Protein AF-A0A9P7E7P2-F1 (afdb_monomer_lite)

Organism: NCBI:txid48587

pLDDT: mean 91.82, std 10.0, range [49.81, 98.38]

Structure (mmCIF, N/CA/C/O backbone):
data_AF-A0A9P7E7P2-F1
#
_entry.id   AF-A0A9P7E7P2-F1
#
loop_
_atom_site.group_PDB
_atom_site.id
_atom_site.type_symbol
_atom_site.label_atom_id
_atom_site.label_alt_id
_atom_site.label_comp_id
_atom_site.label_asym_id
_atom_site.label_entity_id
_atom_site.label_seq_id
_atom_site.pdbx_PDB_ins_code
_atom_site.Cartn_x
_atom_site.Cartn_y
_atom_site.Cartn_z
_atom_site.occupancy
_atom_site.B_iso_or_equiv
_atom_site.auth_seq_id
_atom_site.auth_comp_id
_atom_site.auth_asym_id
_atom_site.auth_atom_id
_atom_site.pdbx_PDB_model_num
ATOM 1 N N . MET A 1 1 ? 11.005 15.508 -30.160 1.00 61.25 1 MET A N 1
ATOM 2 C CA . MET A 1 1 ? 10.131 14.459 -29.591 1.00 61.25 1 MET A CA 1
ATOM 3 C C . MET A 1 1 ? 10.970 13.697 -28.582 1.00 61.25 1 MET A C 1
ATOM 5 O O . MET A 1 1 ? 12.118 13.430 -28.908 1.00 61.25 1 MET A O 1
ATOM 9 N N . ALA A 1 2 ? 10.469 13.443 -27.371 1.00 74.00 2 ALA A N 1
ATOM 10 C CA . ALA A 1 2 ? 11.220 12.663 -26.382 1.00 74.00 2 ALA A CA 1
ATOM 11 C C . ALA A 1 2 ? 11.431 11.236 -26.907 1.00 74.00 2 ALA A C 1
ATOM 13 O O . ALA A 1 2 ? 10.501 10.664 -27.483 1.00 74.00 2 ALA A O 1
ATOM 14 N N . SER A 1 3 ? 12.636 10.694 -26.743 1.00 91.69 3 SER A N 1
ATOM 15 C CA . SER A 1 3 ? 12.930 9.315 -27.131 1.00 91.69 3 SER A CA 1
ATOM 16 C C . SER A 1 3 ? 12.207 8.333 -26.201 1.00 91.69 3 SER A C 1
ATOM 18 O O . SER A 1 3 ? 11.804 8.683 -25.087 1.00 91.69 3 SER A O 1
ATOM 20 N N . ASP A 1 4 ? 12.033 7.083 -26.632 1.00 92.75 4 ASP A N 1
ATOM 21 C CA . ASP A 1 4 ? 11.454 6.049 -25.765 1.00 92.75 4 ASP A CA 1
ATOM 22 C C . ASP A 1 4 ? 12.309 5.798 -24.512 1.00 92.75 4 ASP A C 1
ATOM 24 O O . ASP A 1 4 ? 11.772 5.492 -23.445 1.00 92.75 4 ASP A O 1
ATOM 28 N N . GLU A 1 5 ? 13.623 6.013 -2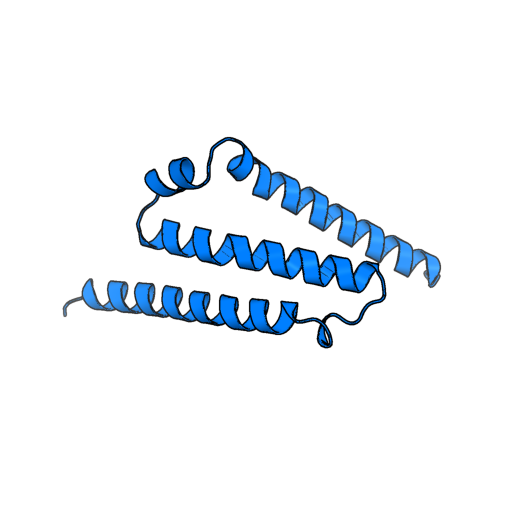4.613 1.00 94.75 5 GLU A N 1
ATOM 29 C CA . GLU A 1 5 ? 14.544 5.971 -23.481 1.00 94.75 5 GLU A CA 1
ATOM 30 C C . GLU A 1 5 ? 14.211 7.053 -22.442 1.00 94.75 5 GLU A C 1
ATOM 32 O O . GLU A 1 5 ? 14.090 6.745 -21.254 1.00 94.75 5 GLU A O 1
ATOM 37 N N . ASP A 1 6 ? 13.974 8.294 -22.879 1.00 96.25 6 ASP A N 1
ATOM 38 C CA . ASP A 1 6 ? 13.611 9.402 -21.984 1.00 96.25 6 ASP A CA 1
ATOM 39 C C . ASP A 1 6 ? 12.303 9.110 -21.241 1.00 96.25 6 ASP A C 1
ATOM 41 O O . ASP A 1 6 ? 12.176 9.350 -20.038 1.00 96.25 6 ASP A O 1
ATOM 45 N N . ARG A 1 7 ? 11.324 8.527 -21.946 1.00 95.75 7 ARG A N 1
ATOM 46 C CA . ARG A 1 7 ? 10.031 8.145 -21.359 1.00 95.75 7 ARG A CA 1
ATOM 47 C C . ARG A 1 7 ? 10.187 7.034 -20.325 1.00 95.75 7 ARG A C 1
ATOM 49 O O . ARG A 1 7 ? 9.500 7.060 -19.304 1.00 95.75 7 ARG A O 1
ATOM 56 N N . LEU A 1 8 ? 11.061 6.059 -20.574 1.00 94.56 8 LEU A N 1
ATOM 57 C CA . LEU A 1 8 ? 11.330 4.981 -19.625 1.00 94.56 8 LEU A CA 1
ATOM 58 C C . LEU A 1 8 ? 12.041 5.509 -18.374 1.00 94.56 8 LEU A C 1
ATOM 60 O O . LEU A 1 8 ? 11.618 5.197 -17.261 1.00 94.56 8 LEU A O 1
ATOM 64 N N . ARG A 1 9 ? 13.057 6.362 -18.548 1.00 96.12 9 ARG A N 1
ATOM 65 C CA . ARG A 1 9 ? 13.770 7.014 -17.439 1.00 96.12 9 ARG A CA 1
ATOM 66 C C . ARG A 1 9 ? 12.820 7.830 -16.565 1.00 96.12 9 ARG A C 1
ATOM 68 O O . ARG A 1 9 ? 12.866 7.696 -15.346 1.00 96.12 9 ARG A O 1
ATOM 75 N N . ALA A 1 10 ? 11.908 8.590 -17.173 1.00 97.12 10 ALA A N 1
ATOM 76 C CA . ALA A 1 10 ? 10.901 9.354 -16.440 1.00 97.12 10 ALA A CA 1
ATOM 77 C C . ALA A 1 10 ? 9.973 8.458 -15.599 1.00 97.12 10 ALA A C 1
ATOM 79 O O . ALA A 1 10 ? 9.683 8.779 -14.451 1.00 97.12 10 ALA A O 1
ATOM 80 N N . LYS A 1 11 ? 9.539 7.302 -16.125 1.00 95.75 11 LYS A N 1
ATOM 81 C CA . LYS A 1 11 ? 8.712 6.353 -15.357 1.00 95.75 11 LYS A CA 1
ATOM 82 C C . LYS A 1 11 ? 9.446 5.780 -14.146 1.00 95.75 11 LYS A C 1
ATOM 84 O O . LYS A 1 11 ? 8.840 5.657 -13.088 1.00 95.75 11 LYS A O 1
ATOM 89 N N . VAL A 1 12 ? 10.725 5.436 -14.300 1.00 95.94 12 VAL A N 1
ATOM 90 C CA . VAL A 1 12 ? 11.553 4.931 -13.192 1.00 95.94 12 VAL A CA 1
ATOM 91 C C . VAL A 1 12 ? 11.775 6.019 -12.143 1.00 95.94 12 VAL A C 1
ATOM 93 O O . VAL A 1 12 ? 11.619 5.751 -10.958 1.00 95.94 12 VAL A O 1
ATOM 96 N N . ALA A 1 13 ? 12.070 7.250 -12.569 1.00 97.88 13 ALA A N 1
ATOM 97 C CA . ALA A 1 13 ? 12.236 8.379 -11.657 1.00 97.88 13 ALA A CA 1
ATOM 98 C C . ALA A 1 13 ? 10.960 8.651 -10.845 1.00 97.88 13 ALA A C 1
ATOM 100 O O . ALA A 1 13 ? 11.034 8.816 -9.632 1.00 97.88 13 ALA A O 1
ATOM 101 N N . ASN A 1 14 ? 9.793 8.618 -11.495 1.00 97.94 14 ASN A N 1
ATOM 102 C CA . ASN A 1 14 ? 8.512 8.783 -10.811 1.00 97.94 14 ASN A CA 1
ATOM 103 C C . ASN A 1 14 ? 8.246 7.654 -9.810 1.00 97.94 14 ASN A C 1
ATOM 105 O O . ASN A 1 14 ? 7.781 7.926 -8.711 1.00 97.94 14 ASN A O 1
ATOM 109 N N . LEU A 1 15 ? 8.553 6.401 -10.172 1.00 96.75 15 LEU A N 1
ATOM 110 C CA . LEU A 1 15 ? 8.400 5.273 -9.254 1.00 96.75 15 LEU A CA 1
ATOM 111 C C . LEU A 1 15 ? 9.290 5.436 -8.016 1.00 96.75 15 LEU A C 1
ATOM 113 O O . LEU A 1 15 ? 8.799 5.252 -6.909 1.00 96.75 15 LEU A O 1
ATOM 117 N N . ASN A 1 16 ? 10.560 5.809 -8.194 1.00 97.62 16 ASN A N 1
ATOM 118 C CA . ASN A 1 16 ? 11.470 6.052 -7.072 1.00 97.62 16 ASN A CA 1
ATOM 119 C C . ASN A 1 16 ? 10.953 7.175 -6.168 1.00 97.62 16 ASN A C 1
ATOM 121 O O . ASN A 1 16 ? 10.854 6.970 -4.969 1.00 97.62 16 ASN A O 1
ATOM 125 N N . ALA A 1 17 ? 10.524 8.304 -6.740 1.00 98.38 17 ALA A N 1
ATOM 126 C CA . ALA A 1 17 ? 9.977 9.410 -5.957 1.00 98.3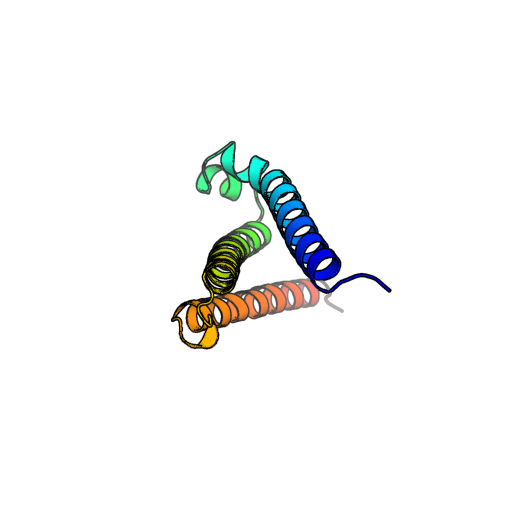8 17 ALA A CA 1
ATOM 127 C C . ALA A 1 17 ? 8.730 9.003 -5.147 1.00 98.38 17 ALA A C 1
ATOM 129 O O . ALA A 1 17 ? 8.581 9.411 -3.999 1.00 98.38 17 ALA A O 1
ATOM 130 N N . SER A 1 18 ? 7.846 8.172 -5.715 1.00 97.75 18 SER A N 1
ATOM 131 C CA . SER A 1 18 ? 6.693 7.634 -4.982 1.00 97.75 18 SER A CA 1
ATOM 132 C C . SER A 1 18 ? 7.091 6.674 -3.857 1.00 97.75 18 SER A C 1
ATOM 134 O O . SER A 1 18 ? 6.402 6.622 -2.841 1.00 97.75 18 SER A O 1
ATOM 136 N N . LEU A 1 19 ? 8.175 5.909 -4.022 1.00 97.38 19 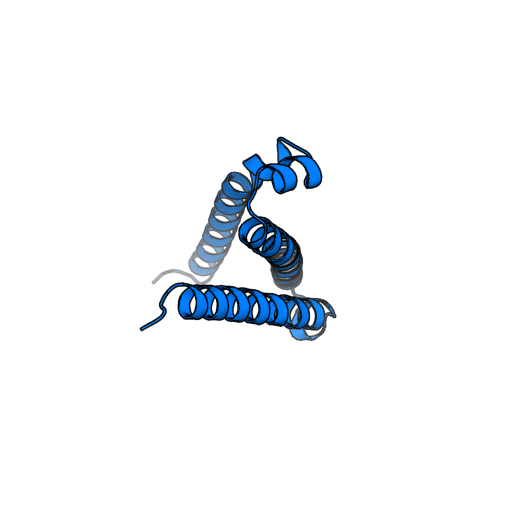LEU A N 1
ATOM 137 C CA . LEU A 1 19 ? 8.701 5.044 -2.963 1.00 97.38 19 LEU A CA 1
ATOM 138 C C . LEU A 1 19 ? 9.366 5.865 -1.850 1.00 97.38 19 LEU A C 1
ATOM 140 O O . LEU A 1 19 ? 9.092 5.594 -0.687 1.00 97.38 19 LEU A O 1
ATOM 144 N N . ASP A 1 20 ? 10.132 6.903 -2.194 1.00 98.19 20 ASP A N 1
ATOM 145 C CA . ASP A 1 20 ? 10.732 7.829 -1.222 1.00 98.19 20 ASP A CA 1
ATOM 146 C C . ASP A 1 20 ? 9.643 8.523 -0.379 1.00 98.19 20 ASP A C 1
ATOM 148 O O . ASP A 1 20 ? 9.740 8.618 0.844 1.00 98.19 20 ASP A O 1
ATOM 152 N N . GLU A 1 21 ? 8.560 8.978 -1.019 1.00 98.00 21 GLU A N 1
ATOM 153 C CA . GLU A 1 21 ? 7.417 9.569 -0.316 1.00 98.00 21 GLU A CA 1
ATOM 154 C C . GLU A 1 21 ? 6.738 8.554 0.612 1.00 98.00 21 GLU A C 1
ATOM 156 O O . GLU A 1 21 ? 6.415 8.882 1.756 1.00 98.00 21 GLU A O 1
ATOM 161 N N . LEU A 1 22 ? 6.554 7.312 0.154 1.00 96.62 22 LEU A N 1
ATOM 162 C CA . LEU A 1 22 ? 5.978 6.247 0.970 1.00 96.62 22 LEU A CA 1
ATOM 163 C C . LEU A 1 22 ? 6.847 5.929 2.194 1.00 96.62 22 LEU A C 1
ATOM 165 O O . LEU A 1 22 ? 6.300 5.754 3.281 1.00 96.62 22 LEU A O 1
ATOM 169 N N . GLU A 1 23 ? 8.171 5.876 2.047 1.00 96.31 23 GLU A N 1
ATOM 170 C CA . GLU A 1 23 ? 9.095 5.658 3.166 1.00 96.31 23 GLU A CA 1
ATOM 171 C C . GLU A 1 23 ? 8.920 6.727 4.250 1.00 96.31 23 GLU A C 1
ATOM 173 O O . GLU A 1 23 ? 8.748 6.381 5.420 1.00 96.31 23 GLU A O 1
ATOM 178 N N . ILE A 1 24 ? 8.829 8.004 3.858 1.00 96.88 24 ILE A N 1
ATOM 179 C CA . ILE A 1 24 ? 8.573 9.120 4.783 1.00 96.88 24 ILE A CA 1
ATOM 180 C C . ILE A 1 24 ? 7.238 8.937 5.522 1.00 96.88 24 ILE A C 1
ATOM 182 O O . ILE A 1 24 ? 7.157 9.171 6.729 1.00 96.88 24 ILE A O 1
ATOM 186 N N . GLN A 1 25 ? 6.177 8.510 4.826 1.00 94.50 25 GLN A N 1
ATOM 187 C CA . GLN A 1 25 ? 4.868 8.283 5.456 1.00 94.50 25 GLN A CA 1
ATOM 188 C C . GLN A 1 25 ? 4.867 7.083 6.414 1.00 94.50 25 GLN A C 1
ATOM 190 O O . GLN A 1 25 ? 4.108 7.070 7.385 1.00 94.50 25 GLN A O 1
ATOM 195 N N . LEU A 1 26 ? 5.689 6.065 6.146 1.00 93.31 26 LEU A N 1
ATOM 196 C CA . LEU A 1 26 ? 5.785 4.863 6.975 1.00 93.31 26 LEU A CA 1
ATOM 197 C C . LEU A 1 26 ? 6.732 5.031 8.165 1.00 93.31 26 LEU A C 1
ATOM 199 O O . LEU A 1 26 ? 6.575 4.322 9.158 1.00 93.31 26 LEU A O 1
ATOM 203 N N . GLU A 1 27 ? 7.670 5.974 8.116 1.00 93.81 27 GLU A N 1
ATOM 204 C CA . GLU A 1 27 ? 8.677 6.177 9.159 1.00 93.81 27 GLU A CA 1
ATOM 205 C C . GLU A 1 27 ? 8.109 6.295 10.588 1.00 93.81 27 GLU A C 1
ATOM 207 O O . GLU A 1 27 ? 8.612 5.604 11.482 1.00 93.81 27 GLU A O 1
ATOM 212 N N . PRO A 1 28 ? 7.004 7.029 10.845 1.00 91.44 28 PRO A N 1
ATOM 213 C CA . PRO A 1 28 ? 6.387 7.074 12.170 1.00 91.44 28 PRO A CA 1
ATOM 214 C C . PRO A 1 28 ? 5.976 5.697 12.708 1.00 91.44 28 PRO A C 1
ATOM 216 O O . PRO A 1 28 ? 6.049 5.465 13.916 1.00 91.44 28 PRO A O 1
ATOM 219 N N . LEU A 1 29 ? 5.580 4.769 11.832 1.00 90.81 29 LEU A N 1
ATOM 220 C CA . LEU A 1 29 ? 5.148 3.420 12.209 1.00 90.81 29 LEU A CA 1
ATOM 221 C C . LEU A 1 29 ? 6.312 2.522 12.636 1.00 90.81 29 LEU A C 1
ATOM 223 O O . LEU A 1 29 ? 6.076 1.519 13.304 1.00 90.81 29 LEU A O 1
ATOM 227 N N . PHE A 1 30 ? 7.550 2.879 12.288 1.00 91.00 30 PHE A N 1
ATOM 228 C CA . PHE A 1 30 ? 8.750 2.150 12.702 1.00 91.00 30 PHE A CA 1
ATOM 229 C C . PHE A 1 30 ? 9.344 2.666 14.018 1.00 91.00 30 PHE A C 1
ATOM 231 O O . PHE A 1 30 ? 10.223 2.024 14.589 1.00 91.00 30 PHE A O 1
ATOM 238 N N . THR A 1 31 ? 8.852 3.797 14.539 1.00 93.44 31 THR A N 1
ATOM 239 C CA . THR A 1 31 ? 9.344 4.383 15.801 1.00 93.44 31 THR A CA 1
ATOM 240 C C . THR A 1 31 ? 8.897 3.622 17.050 1.00 93.44 31 THR A C 1
ATOM 242 O O . THR A 1 31 ? 9.513 3.757 18.108 1.00 93.44 31 THR A O 1
ATOM 245 N N . LYS A 1 32 ? 7.815 2.842 16.946 1.00 92.06 32 LYS A N 1
ATOM 246 C CA . LYS A 1 32 ? 7.193 2.073 18.033 1.00 92.06 32 LYS A CA 1
ATOM 247 C C . LYS A 1 32 ? 6.662 0.754 17.494 1.00 92.06 32 LYS A C 1
ATOM 249 O O . LYS A 1 32 ? 6.459 0.600 16.292 1.00 92.06 32 LYS A O 1
ATOM 254 N N . SER A 1 33 ? 6.388 -0.197 18.378 1.00 93.38 33 SER A N 1
ATOM 255 C CA . SER A 1 33 ? 5.713 -1.426 17.968 1.00 93.38 33 SER A CA 1
ATOM 256 C C . SER A 1 33 ? 4.260 -1.150 17.557 1.00 93.38 33 SER A C 1
ATOM 258 O O . SER A 1 33 ? 3.609 -0.226 18.049 1.00 93.38 33 SER A O 1
ATOM 260 N N . LEU A 1 34 ? 3.712 -1.986 16.669 1.00 91.50 34 LEU A N 1
ATOM 261 C CA . LEU A 1 34 ? 2.320 -1.855 16.233 1.00 91.50 34 LEU A CA 1
ATOM 262 C C . LEU A 1 34 ? 1.315 -1.867 17.408 1.00 91.50 34 LEU A C 1
ATOM 264 O O . LEU A 1 34 ? 0.432 -1.010 17.410 1.00 91.50 34 LEU A O 1
ATOM 268 N N . PRO A 1 35 ? 1.428 -2.748 18.428 1.00 93.62 35 PRO A N 1
ATOM 269 C CA . PRO A 1 35 ? 0.536 -2.704 19.589 1.00 93.62 35 PRO A CA 1
ATOM 270 C C . PRO A 1 35 ? 0.574 -1.371 20.347 1.00 93.62 35 PRO A C 1
ATOM 272 O O . PRO A 1 35 ? -0.478 -0.866 20.732 1.00 93.62 35 PRO A O 1
ATOM 275 N N . GLU A 1 36 ? 1.757 -0.776 20.528 1.00 93.94 36 GLU A N 1
ATOM 276 C CA . GLU A 1 36 ? 1.905 0.528 21.192 1.00 93.94 36 GLU A CA 1
ATOM 277 C C . GLU A 1 36 ? 1.249 1.653 20.388 1.00 93.94 36 GLU A C 1
ATOM 279 O O . GLU A 1 36 ? 0.596 2.521 20.965 1.00 93.94 36 GLU A O 1
ATOM 284 N N . THR A 1 37 ? 1.382 1.626 19.060 1.00 92.94 37 THR A N 1
ATOM 285 C CA . THR A 1 37 ? 0.703 2.579 18.172 1.00 92.94 37 THR A CA 1
ATOM 286 C C . THR A 1 37 ? -0.814 2.416 18.244 1.00 92.94 37 THR A C 1
ATOM 288 O O . THR A 1 37 ? -1.531 3.406 18.347 1.00 92.94 37 THR A O 1
ATOM 291 N N . LEU A 1 38 ? -1.316 1.177 18.237 1.00 94.12 38 LEU A N 1
ATOM 292 C CA . LEU A 1 38 ? -2.752 0.891 18.265 1.00 94.12 38 LEU A CA 1
ATOM 293 C C . LEU A 1 38 ? -3.418 1.324 19.572 1.00 94.12 38 LEU A C 1
ATOM 295 O O . LEU A 1 38 ? -4.538 1.824 19.534 1.00 94.12 38 LEU A O 1
ATOM 299 N N . VAL A 1 39 ? -2.748 1.162 20.717 1.00 94.81 39 VAL A N 1
ATOM 300 C CA . VAL A 1 39 ? -3.346 1.473 22.027 1.00 94.81 39 VAL A CA 1
ATOM 301 C C . VAL A 1 39 ? -3.701 2.957 22.182 1.00 94.81 39 VAL A C 1
ATOM 303 O O . VAL A 1 39 ? -4.580 3.297 22.968 1.00 94.81 39 VAL A O 1
ATOM 306 N N . ALA A 1 40 ? -3.026 3.835 21.435 1.00 91.56 40 ALA A N 1
ATOM 307 C CA . ALA A 1 40 ? -3.254 5.278 21.447 1.00 91.56 40 ALA A CA 1
ATOM 308 C C . ALA A 1 40 ? -4.390 5.734 20.512 1.00 91.56 40 ALA A C 1
ATOM 310 O O . ALA A 1 40 ? -4.720 6.919 20.496 1.00 91.56 40 ALA A O 1
ATOM 311 N N . LEU A 1 41 ? -4.959 4.823 19.718 1.00 94.75 41 LEU A N 1
ATOM 312 C CA . LEU A 1 41 ? -5.967 5.111 18.702 1.00 94.75 41 LEU A CA 1
ATOM 313 C C . LEU A 1 41 ? -7.364 4.685 19.159 1.00 94.75 41 LEU A C 1
ATOM 315 O O . LEU A 1 41 ? -7.529 3.699 19.879 1.00 94.75 41 LEU A O 1
ATOM 319 N N . GLU A 1 42 ? -8.387 5.376 18.663 1.00 95.62 42 GLU A N 1
ATOM 320 C CA . GLU A 1 42 ? -9.775 4.932 18.799 1.00 95.62 42 GLU A CA 1
ATOM 321 C C . GLU A 1 42 ? -10.008 3.619 18.038 1.00 95.62 42 GLU A C 1
ATOM 323 O O . GLU A 1 42 ? -9.316 3.313 17.065 1.00 95.62 42 GLU A O 1
ATOM 328 N N . THR A 1 43 ? -11.019 2.840 18.429 1.00 94.75 43 THR A N 1
ATOM 329 C CA . THR A 1 43 ? -11.301 1.521 17.832 1.00 94.75 43 THR A CA 1
ATOM 330 C C . THR A 1 43 ? -11.414 1.566 16.306 1.00 94.75 43 THR A C 1
ATOM 332 O O . THR A 1 43 ? -10.861 0.707 15.617 1.00 94.75 43 THR A O 1
ATOM 335 N N . ILE A 1 44 ? -12.069 2.592 15.757 1.00 94.12 44 ILE A N 1
ATOM 336 C CA . ILE A 1 44 ? -12.210 2.742 14.306 1.00 94.12 44 ILE A CA 1
ATOM 337 C C . ILE A 1 44 ? -10.873 3.051 13.618 1.00 94.12 44 ILE A C 1
ATOM 339 O O . ILE A 1 44 ? -10.573 2.518 12.549 1.00 94.12 44 ILE A O 1
ATOM 343 N N . GLN A 1 45 ? -10.021 3.853 14.255 1.00 94.94 45 GLN A N 1
ATOM 344 C CA . GLN A 1 45 ? -8.684 4.177 13.761 1.00 94.94 45 GLN A CA 1
ATOM 345 C C . GLN A 1 45 ? -7.760 2.953 13.820 1.00 94.94 45 GLN A C 1
ATOM 347 O O . GLN A 1 45 ? -6.995 2.718 12.884 1.00 94.94 45 GLN A O 1
ATOM 352 N N . GLN A 1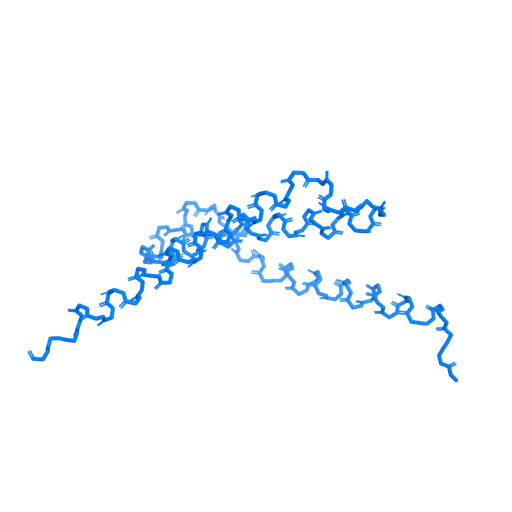 46 ? -7.876 2.131 14.869 1.00 95.94 46 GLN A N 1
ATOM 353 C CA . GLN A 1 46 ? -7.179 0.847 14.963 1.00 95.94 46 GLN A CA 1
ATOM 354 C C . GLN A 1 46 ? -7.563 -0.075 13.802 1.00 95.94 46 GLN A C 1
ATOM 356 O O . GLN A 1 46 ? -6.681 -0.626 13.143 1.00 95.94 46 GLN A O 1
ATOM 361 N N . ALA A 1 47 ? -8.863 -0.203 13.512 1.00 95.75 47 ALA A N 1
ATOM 362 C CA . ALA A 1 47 ? -9.348 -1.008 12.395 1.00 95.75 47 ALA A CA 1
ATOM 363 C C . ALA A 1 47 ? -8.797 -0.502 11.052 1.00 95.75 47 ALA A C 1
ATOM 365 O O . ALA A 1 47 ? -8.278 -1.293 10.264 1.00 95.75 47 ALA A O 1
ATOM 366 N N . LYS A 1 48 ? -8.826 0.818 10.814 1.00 95.75 48 LYS A N 1
ATOM 367 C CA . LYS A 1 48 ? -8.245 1.436 9.609 1.00 95.75 48 LYS A CA 1
ATOM 368 C C . LYS A 1 48 ? -6.765 1.110 9.454 1.00 95.75 48 LYS A C 1
ATOM 370 O O . LYS A 1 48 ? -6.362 0.641 8.392 1.00 95.75 48 LYS A O 1
ATOM 375 N N . LEU A 1 49 ? -5.968 1.295 10.506 1.00 95.38 49 LEU A N 1
ATOM 376 C CA . LEU A 1 49 ? -4.533 1.018 10.454 1.00 95.38 49 LEU A CA 1
ATOM 377 C C . LEU A 1 49 ? -4.253 -0.468 10.179 1.00 95.38 49 LEU A C 1
ATOM 379 O O . LEU A 1 49 ? -3.442 -0.795 9.314 1.00 95.38 49 LEU A O 1
ATOM 383 N N . GLN A 1 50 ? -4.966 -1.373 10.854 1.00 94.62 50 GLN A N 1
ATOM 384 C CA . GLN A 1 50 ? -4.801 -2.819 10.668 1.00 94.62 50 GLN A CA 1
ATOM 385 C C . GLN A 1 50 ? -5.242 -3.323 9.286 1.00 94.62 50 GLN A C 1
ATOM 387 O O . GLN A 1 50 ? -4.793 -4.387 8.868 1.00 94.62 50 GLN A O 1
ATOM 392 N N . VAL A 1 51 ? -6.085 -2.579 8.565 1.00 96.31 51 VAL A N 1
ATOM 393 C CA . VAL A 1 51 ? -6.480 -2.892 7.180 1.00 96.31 51 VAL A CA 1
ATOM 394 C C . VAL A 1 51 ? -5.529 -2.257 6.162 1.00 96.31 51 VAL A C 1
ATOM 396 O O . VAL A 1 51 ? -5.166 -2.899 5.176 1.00 96.31 51 VAL A O 1
ATOM 399 N N . VAL A 1 52 ? -5.067 -1.028 6.405 1.00 95.56 52 VAL A N 1
ATOM 400 C CA . VAL A 1 52 ? -4.142 -0.320 5.506 1.00 95.56 52 VAL A CA 1
ATOM 401 C C . VAL A 1 52 ? -2.762 -0.978 5.471 1.00 95.56 52 VAL A C 1
ATOM 403 O O . VAL A 1 52 ? -2.196 -1.122 4.392 1.00 95.56 52 VAL A O 1
ATOM 406 N N . LEU A 1 53 ? -2.223 -1.428 6.607 1.00 95.44 53 LEU A N 1
ATOM 407 C CA . LEU A 1 53 ? -0.900 -2.065 6.654 1.00 95.44 53 LEU A CA 1
ATOM 408 C C . LEU A 1 53 ? -0.753 -3.276 5.710 1.00 95.44 53 LEU A C 1
ATOM 410 O O . LEU A 1 53 ? 0.163 -3.271 4.883 1.00 95.44 53 LEU A O 1
ATOM 414 N N . PRO A 1 54 ? -1.624 -4.305 5.764 1.00 96.00 54 PRO A N 1
ATOM 415 C CA . PRO A 1 54 ? -1.545 -5.414 4.821 1.00 96.00 54 PRO A CA 1
ATOM 416 C C . PRO A 1 54 ? -1.852 -4.978 3.384 1.00 96.00 54 PRO A C 1
ATOM 418 O O . PRO A 1 54 ? -1.245 -5.518 2.465 1.00 96.00 54 PRO A O 1
ATOM 421 N N . TYR A 1 55 ? -2.729 -3.986 3.167 1.00 96.50 55 TYR A N 1
ATOM 422 C CA . TYR A 1 55 ? -2.965 -3.435 1.827 1.00 96.50 55 TYR A CA 1
ATOM 423 C C . TYR A 1 55 ? -1.674 -2.883 1.209 1.00 96.50 55 TYR A C 1
ATOM 425 O O . TYR A 1 55 ? -1.308 -3.292 0.110 1.00 96.50 55 TYR A O 1
ATOM 433 N N . VAL A 1 56 ? -0.956 -2.020 1.939 1.00 96.19 56 VAL A N 1
ATOM 434 C CA . VAL A 1 56 ? 0.326 -1.442 1.503 1.00 96.19 56 VAL A CA 1
ATOM 435 C C . VAL A 1 56 ? 1.355 -2.540 1.244 1.00 96.19 56 VAL A C 1
ATOM 437 O O . VAL A 1 56 ? 2.025 -2.526 0.216 1.00 96.19 56 VAL A O 1
ATOM 440 N N . LEU A 1 57 ? 1.453 -3.535 2.130 1.00 96.31 57 LEU A N 1
ATOM 441 C CA . LEU A 1 57 ? 2.385 -4.649 1.954 1.00 96.31 57 LEU A CA 1
ATOM 442 C C . LEU A 1 57 ? 2.106 -5.441 0.667 1.00 96.31 57 LEU A C 1
ATOM 444 O O . LEU A 1 57 ? 3.027 -5.724 -0.101 1.00 96.31 57 LEU A O 1
ATOM 448 N N . TYR A 1 58 ? 0.848 -5.806 0.416 1.00 97.12 58 TYR A N 1
ATOM 449 C CA . TYR A 1 58 ? 0.482 -6.550 -0.789 1.00 97.12 58 TYR A CA 1
ATOM 450 C C . TYR A 1 58 ? 0.624 -5.707 -2.060 1.00 97.12 58 TYR A C 1
ATOM 452 O O . TYR A 1 58 ? 1.015 -6.242 -3.099 1.00 97.12 58 TYR A O 1
ATOM 460 N N . ASP A 1 59 ? 0.373 -4.401 -1.985 1.00 95.69 59 ASP A N 1
ATOM 461 C CA . ASP A 1 59 ? 0.596 -3.481 -3.100 1.00 95.69 59 ASP A CA 1
ATOM 462 C C . ASP A 1 59 ? 2.093 -3.344 -3.430 1.00 95.69 59 ASP A C 1
ATOM 464 O O . ASP A 1 59 ? 2.491 -3.442 -4.590 1.00 95.69 59 ASP A O 1
ATOM 468 N N . LEU A 1 60 ? 2.966 -3.278 -2.420 1.00 96.94 60 LEU A N 1
ATOM 469 C CA . LEU A 1 60 ? 4.419 -3.312 -2.624 1.00 96.94 60 LEU A CA 1
ATOM 470 C C . LEU A 1 60 ? 4.890 -4.628 -3.260 1.00 96.94 60 LEU A C 1
ATOM 472 O O . LEU A 1 60 ? 5.750 -4.615 -4.142 1.00 96.94 60 LEU A O 1
ATOM 476 N N . VAL A 1 61 ? 4.298 -5.766 -2.884 1.00 97.50 61 VAL A N 1
ATOM 477 C CA . VAL A 1 61 ? 4.551 -7.050 -3.562 1.00 97.50 61 VAL A CA 1
ATOM 478 C C . VAL A 1 61 ? 4.081 -6.999 -5.019 1.00 97.50 61 VAL A C 1
ATOM 480 O O . VAL A 1 61 ? 4.791 -7.471 -5.908 1.00 97.50 61 VAL A O 1
ATOM 483 N N . PHE A 1 62 ? 2.921 -6.402 -5.301 1.00 96.69 62 PHE A N 1
ATOM 484 C CA . PHE A 1 62 ? 2.440 -6.202 -6.669 1.00 96.69 62 PHE A CA 1
ATOM 485 C C . PHE A 1 62 ? 3.425 -5.360 -7.497 1.00 96.69 62 PHE A C 1
ATOM 487 O O . PHE A 1 62 ? 3.779 -5.751 -8.615 1.00 96.69 62 PHE A O 1
ATOM 494 N N . VAL A 1 63 ? 3.908 -4.241 -6.946 1.00 96.19 63 VAL A N 1
ATOM 495 C CA . VAL A 1 63 ? 4.917 -3.376 -7.579 1.00 96.19 63 VAL A CA 1
ATOM 496 C C . VAL A 1 63 ? 6.210 -4.154 -7.825 1.00 96.19 63 VAL A C 1
ATOM 498 O O . VAL A 1 63 ? 6.721 -4.141 -8.946 1.00 96.19 63 VAL A O 1
ATOM 501 N N . TYR A 1 64 ? 6.699 -4.904 -6.835 1.00 97.38 64 TYR A N 1
ATOM 502 C CA . TYR A 1 64 ? 7.888 -5.748 -6.970 1.00 97.38 64 TYR A CA 1
ATOM 503 C C . TYR A 1 64 ? 7.757 -6.767 -8.110 1.00 97.38 64 TYR A C 1
ATOM 505 O O . TYR A 1 64 ? 8.663 -6.924 -8.926 1.00 97.38 64 TYR A O 1
ATOM 513 N N . LEU A 1 65 ? 6.617 -7.447 -8.229 1.00 97.75 65 LEU A N 1
ATOM 514 C CA . LEU A 1 65 ? 6.395 -8.398 -9.319 1.00 97.75 65 LEU A CA 1
ATOM 515 C C . LEU A 1 65 ? 6.464 -7.702 -10.687 1.00 97.75 65 LEU A C 1
ATOM 517 O O . LEU A 1 65 ? 7.145 -8.196 -11.590 1.00 97.75 65 LEU A O 1
ATOM 521 N N . LYS A 1 66 ? 5.850 -6.516 -10.819 1.00 95.69 66 LYS A N 1
ATOM 522 C CA . LYS A 1 66 ? 5.920 -5.714 -12.051 1.00 95.69 66 LYS A CA 1
ATOM 523 C C . LYS A 1 66 ? 7.352 -5.316 -12.406 1.00 95.69 66 LYS A C 1
ATOM 525 O O . LYS A 1 66 ? 7.723 -5.442 -13.572 1.00 95.69 66 LYS A O 1
ATOM 530 N N . THR A 1 67 ? 8.169 -4.883 -11.443 1.00 95.31 67 THR A N 1
ATOM 531 C CA . THR A 1 67 ? 9.573 -4.505 -11.711 1.00 95.31 67 THR A CA 1
ATOM 532 C C . THR A 1 67 ? 10.438 -5.704 -12.096 1.00 95.31 67 THR A C 1
ATOM 534 O O . THR A 1 67 ? 11.414 -5.559 -12.829 1.00 95.31 67 THR A O 1
ATOM 537 N N . ARG A 1 68 ? 10.051 -6.912 -11.675 1.00 96.00 68 ARG A N 1
ATOM 538 C CA . ARG A 1 68 ? 10.704 -8.175 -12.048 1.00 96.00 68 ARG A CA 1
ATOM 539 C C . ARG A 1 68 ? 10.217 -8.748 -13.382 1.00 96.00 68 ARG A C 1
ATOM 541 O O . ARG A 1 68 ? 10.705 -9.803 -13.780 1.00 96.00 68 ARG A O 1
ATOM 548 N N . GLY A 1 69 ? 9.285 -8.078 -14.063 1.00 95.69 69 GLY A N 1
ATOM 549 C CA . GLY A 1 69 ? 8.687 -8.555 -15.313 1.00 95.69 69 GLY A CA 1
ATOM 550 C C . GLY A 1 69 ? 7.709 -9.719 -15.128 1.00 95.69 69 GLY A C 1
ATOM 551 O O . GLY A 1 69 ? 7.374 -10.393 -16.098 1.00 95.69 69 GLY A O 1
ATOM 552 N N . ILE A 1 70 ? 7.255 -9.967 -13.898 1.00 97.12 70 ILE A N 1
ATOM 553 C CA . ILE A 1 70 ? 6.275 -11.004 -13.569 1.00 97.12 70 ILE A CA 1
ATOM 554 C C . ILE A 1 70 ? 4.886 -10.367 -13.610 1.00 97.12 70 ILE A C 1
ATOM 556 O O . ILE A 1 70 ? 4.679 -9.289 -13.050 1.00 97.12 70 ILE A O 1
ATOM 560 N N . ASP A 1 71 ? 3.914 -11.014 -14.259 1.00 95.50 71 ASP A N 1
ATOM 561 C CA . ASP A 1 71 ? 2.533 -10.533 -14.216 1.00 95.50 71 ASP A CA 1
ATOM 562 C C . ASP A 1 71 ? 1.921 -10.808 -12.831 1.00 95.50 71 ASP A C 1
ATOM 564 O O . ASP A 1 71 ? 1.714 -11.968 -12.476 1.00 95.50 71 ASP A O 1
ATOM 568 N N . PRO A 1 72 ? 1.571 -9.786 -12.027 1.00 93.19 72 PRO A N 1
ATOM 569 C CA . PRO A 1 72 ? 1.011 -10.016 -10.701 1.00 93.19 72 PRO A CA 1
ATOM 570 C C . PRO A 1 72 ? -0.345 -10.716 -10.748 1.00 93.19 72 PRO A C 1
ATOM 572 O O . PRO A 1 72 ? -0.735 -11.327 -9.762 1.00 93.19 72 PRO A O 1
ATOM 575 N N . ARG A 1 73 ? -1.056 -10.667 -11.887 1.00 91.19 73 ARG A N 1
ATOM 576 C CA . ARG A 1 73 ? -2.349 -11.347 -12.067 1.00 91.19 73 ARG A CA 1
ATOM 577 C C . ARG A 1 73 ? -2.259 -12.863 -11.944 1.00 91.19 73 ARG A C 1
ATOM 579 O O . ARG A 1 73 ? -3.260 -13.501 -11.643 1.00 91.19 73 ARG A O 1
ATOM 586 N N . THR A 1 74 ? -1.076 -13.432 -12.155 1.00 94.19 74 THR A N 1
ATOM 587 C CA . THR A 1 74 ? -0.829 -14.868 -11.989 1.00 94.19 74 THR A CA 1
ATOM 588 C C . THR A 1 74 ? -0.317 -15.217 -10.591 1.00 94.19 74 THR A C 1
ATOM 590 O O . THR A 1 74 ? -0.051 -16.383 -10.315 1.00 94.19 74 THR A O 1
ATOM 593 N N . HIS A 1 75 ? -0.127 -14.227 -9.716 1.00 95.81 75 HIS A N 1
ATOM 594 C CA . HIS A 1 75 ? 0.415 -14.407 -8.376 1.00 95.81 75 HIS A CA 1
ATOM 595 C C . HIS A 1 75 ? -0.709 -14.377 -7.318 1.00 95.81 75 HIS A C 1
ATOM 597 O O . HIS A 1 75 ? -1.626 -13.559 -7.431 1.00 95.81 75 HIS A O 1
ATOM 603 N N . PRO A 1 76 ? -0.632 -15.186 -6.240 1.00 96.19 76 PRO A N 1
ATOM 604 C CA . PRO A 1 76 ? -1.658 -15.225 -5.187 1.00 96.19 76 PRO A CA 1
ATOM 605 C C . PRO A 1 76 ? -1.948 -13.883 -4.491 1.00 96.19 76 PRO A C 1
ATOM 607 O O . PRO A 1 76 ? -3.005 -13.720 -3.890 1.00 96.19 76 PRO A O 1
ATOM 610 N N . VAL A 1 77 ? -1.042 -12.903 -4.605 1.00 95.44 77 VAL A 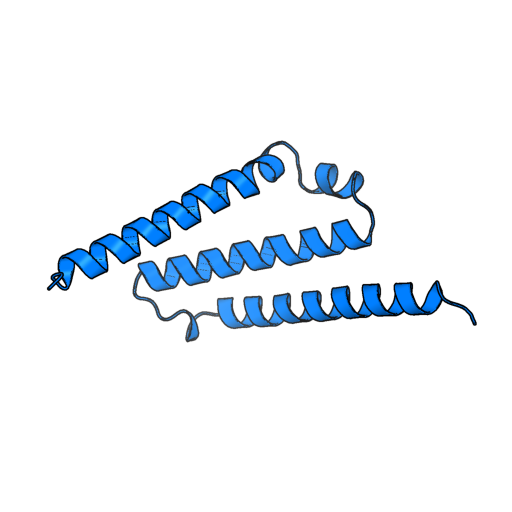N 1
ATOM 611 C CA . VAL A 1 77 ? -1.191 -11.557 -4.013 1.00 95.44 77 VAL A CA 1
ATOM 612 C C . VAL A 1 77 ? -2.469 -10.838 -4.450 1.00 95.44 77 VAL A C 1
ATOM 614 O O . VAL A 1 77 ? -2.999 -10.041 -3.687 1.00 95.44 77 VAL A O 1
ATOM 617 N N . ILE A 1 78 ? -3.005 -11.128 -5.641 1.00 94.94 78 ILE A N 1
ATOM 618 C CA . ILE A 1 78 ? -4.278 -10.537 -6.079 1.00 94.94 78 ILE A CA 1
ATOM 619 C C . ILE A 1 78 ? -5.428 -10.979 -5.179 1.00 94.94 78 ILE A C 1
ATOM 621 O O . ILE A 1 78 ? -6.228 -10.143 -4.770 1.00 94.94 78 ILE A O 1
ATOM 625 N N . GLY A 1 79 ? -5.470 -12.262 -4.808 1.00 96.25 79 GLY A N 1
ATOM 626 C CA . GLY A 1 79 ? -6.475 -12.767 -3.876 1.00 96.25 79 GLY A CA 1
ATOM 627 C C . GLY A 1 79 ? -6.354 -12.115 -2.499 1.00 96.25 79 GLY A C 1
ATOM 628 O O . GLY A 1 79 ? -7.363 -11.795 -1.877 1.00 96.25 79 GLY A O 1
ATOM 629 N N . GLU A 1 80 ? -5.127 -11.839 -2.051 1.00 96.31 80 GLU A N 1
ATOM 630 C CA . GLU A 1 80 ? -4.886 -11.115 -0.802 1.00 96.31 80 GLU A CA 1
ATOM 631 C C . GLU A 1 80 ? -5.328 -9.646 -0.880 1.00 96.31 80 GLU A C 1
ATOM 633 O O . GLU A 1 80 ? -5.980 -9.158 0.042 1.00 96.31 80 GLU A O 1
ATOM 638 N N . LEU A 1 81 ? -5.064 -8.954 -1.993 1.00 95.50 81 LEU A N 1
ATOM 639 C CA . LEU A 1 81 ? -5.556 -7.593 -2.235 1.00 95.50 81 LEU A CA 1
ATOM 640 C C . LEU A 1 81 ? -7.088 -7.541 -2.255 1.00 95.50 81 LEU A C 1
ATOM 642 O O . LEU A 1 81 ? -7.679 -6.669 -1.618 1.00 95.50 81 LEU A O 1
ATOM 646 N N . ASP A 1 82 ? -7.737 -8.483 -2.938 1.00 94.75 82 ASP A N 1
ATOM 647 C CA . ASP A 1 82 ? -9.199 -8.568 -2.989 1.00 94.75 82 ASP A CA 1
ATOM 648 C C . ASP A 1 82 ? -9.795 -8.885 -1.617 1.00 94.75 82 ASP A C 1
ATOM 650 O O . ASP A 1 82 ? -10.816 -8.311 -1.233 1.00 94.75 82 ASP A O 1
ATOM 654 N N . ARG A 1 83 ? -9.127 -9.737 -0.833 1.00 95.62 83 ARG A N 1
ATOM 655 C CA . ARG A 1 83 ? -9.508 -10.010 0.552 1.00 95.62 83 ARG A CA 1
ATOM 656 C C . ARG A 1 83 ? -9.409 -8.751 1.413 1.00 95.62 83 ARG A C 1
ATOM 658 O O . ARG A 1 83 ? -10.344 -8.462 2.153 1.00 95.62 83 ARG A O 1
ATOM 665 N N . VAL A 1 84 ? -8.317 -7.988 1.316 1.00 95.75 84 VAL A N 1
ATOM 666 C CA . VAL A 1 84 ? -8.127 -6.758 2.106 1.00 95.75 84 VAL A CA 1
ATOM 667 C C . VAL A 1 84 ? -9.125 -5.665 1.710 1.00 95.75 84 VAL A C 1
ATOM 669 O O . VAL A 1 84 ? -9.679 -5.007 2.591 1.00 95.75 84 VAL A O 1
ATOM 672 N N . ARG A 1 85 ? -9.445 -5.523 0.415 1.00 92.81 85 ARG A N 1
ATOM 673 C CA . ARG A 1 85 ? -10.467 -4.582 -0.088 1.00 92.81 85 ARG A CA 1
ATOM 674 C C . ARG A 1 85 ? -11.817 -4.737 0.610 1.00 92.81 85 ARG A C 1
ATOM 676 O O . ARG A 1 85 ? -12.412 -3.739 1.002 1.00 92.81 85 ARG A O 1
ATOM 683 N N . GLN A 1 86 ? -12.242 -5.970 0.877 1.00 95.94 86 GLN A N 1
ATOM 684 C CA . GLN A 1 86 ? -13.499 -6.239 1.586 1.00 95.94 86 GLN A CA 1
ATOM 685 C C . GLN A 1 86 ? -13.523 -5.675 3.016 1.00 95.94 86 GLN A C 1
ATOM 687 O O . GLN A 1 86 ? -14.597 -5.420 3.561 1.00 95.94 86 GLN A O 1
ATOM 692 N N . TYR A 1 87 ? -12.368 -5.495 3.665 1.00 95.81 87 TYR A N 1
ATOM 693 C CA . TYR A 1 87 ? -12.319 -4.906 5.004 1.00 95.81 87 TYR A CA 1
ATOM 694 C C . TYR A 1 87 ? -12.454 -3.382 4.983 1.00 95.81 87 TYR A C 1
ATOM 696 O O . TYR A 1 87 ? -13.000 -2.832 5.937 1.00 95.81 87 TYR A O 1
ATOM 704 N N . PHE A 1 88 ? -12.056 -2.706 3.900 1.00 93.94 88 PHE A N 1
ATOM 705 C CA . PHE A 1 88 ? -12.367 -1.284 3.729 1.00 93.94 88 PHE A CA 1
ATOM 706 C C . PHE A 1 88 ? -13.880 -1.057 3.652 1.00 93.94 88 PHE A C 1
ATOM 708 O O . PHE A 1 88 ? -14.394 -0.157 4.314 1.00 93.94 88 PHE A O 1
ATOM 715 N N . ASP A 1 89 ? -14.606 -1.920 2.936 1.00 93.94 89 ASP A N 1
ATOM 716 C CA . ASP A 1 89 ? -16.070 -1.840 2.847 1.00 93.94 89 ASP A CA 1
ATOM 717 C C . ASP A 1 89 ? -16.746 -2.062 4.208 1.00 93.94 89 ASP A C 1
ATOM 719 O O . ASP A 1 89 ? -17.714 -1.378 4.552 1.00 93.94 89 ASP A O 1
ATOM 723 N N . LYS A 1 90 ? -16.213 -2.985 5.020 1.00 94.12 90 LYS A N 1
ATOM 724 C CA . LYS A 1 90 ? -16.692 -3.224 6.393 1.00 94.12 90 LYS A CA 1
ATOM 725 C C . LYS A 1 90 ? -16.472 -2.014 7.295 1.00 94.12 90 LYS A C 1
ATOM 727 O O . LYS A 1 90 ? -17.381 -1.660 8.037 1.00 94.12 90 LYS A O 1
ATOM 732 N N . ILE A 1 91 ? -15.296 -1.388 7.221 1.00 94.19 91 ILE A N 1
ATOM 733 C CA . ILE A 1 91 ? -14.987 -0.168 7.980 1.00 94.19 91 ILE A CA 1
ATOM 734 C C . ILE A 1 91 ? -15.950 0.945 7.580 1.00 94.19 91 ILE A C 1
ATOM 736 O O . ILE A 1 91 ? -16.610 1.505 8.445 1.00 94.19 91 ILE A O 1
ATOM 740 N N . LYS A 1 92 ? -16.098 1.201 6.276 1.00 92.50 92 LYS A N 1
ATOM 741 C CA . LYS A 1 92 ? -17.010 2.230 5.768 1.00 92.50 92 LYS A CA 1
ATOM 742 C C . LYS A 1 92 ? -18.444 2.015 6.256 1.00 92.50 92 LYS A C 1
ATOM 744 O O . LYS A 1 92 ? -19.076 2.932 6.758 1.00 92.50 92 LYS A O 1
ATOM 749 N N . SER A 1 93 ? -18.932 0.778 6.167 1.00 92.44 93 SER A N 1
ATOM 750 C CA . SER A 1 93 ? -20.278 0.428 6.633 1.00 92.44 93 SER A CA 1
ATOM 751 C C . SER A 1 93 ? -20.457 0.652 8.140 1.00 92.44 93 SER A C 1
ATOM 753 O O . SER A 1 93 ? -21.554 1.001 8.580 1.00 92.44 93 SER A O 1
ATOM 755 N N . ALA A 1 94 ? -19.403 0.437 8.935 1.00 91.19 94 ALA A N 1
ATOM 756 C CA . ALA A 1 94 ? -19.423 0.679 10.374 1.00 91.19 94 ALA A CA 1
ATOM 757 C C . ALA A 1 94 ? -19.508 2.181 10.687 1.00 91.19 94 ALA A C 1
ATOM 759 O O . ALA A 1 94 ? -20.352 2.578 11.485 1.00 91.19 94 ALA A O 1
ATOM 760 N N . GLU A 1 95 ? -18.711 3.010 10.006 1.00 90.12 95 GLU A N 1
ATOM 761 C CA . GLU A 1 95 ? -18.740 4.473 10.157 1.00 90.12 95 GLU A CA 1
ATOM 762 C C . GLU A 1 95 ? -20.111 5.055 9.779 1.00 90.12 95 GLU A C 1
ATOM 764 O O . GLU A 1 95 ? -20.712 5.780 10.572 1.00 90.12 95 GLU A O 1
ATOM 769 N N . ASP A 1 96 ? -20.667 4.640 8.636 1.00 87.75 96 ASP A N 1
ATOM 770 C CA . ASP A 1 96 ? -21.987 5.086 8.164 1.00 87.75 96 ASP A CA 1
ATOM 771 C C . ASP A 1 96 ? -23.123 4.693 9.139 1.00 87.75 96 ASP A C 1
ATOM 773 O O . ASP A 1 96 ? -24.145 5.378 9.256 1.00 87.75 96 ASP A O 1
ATOM 777 N N . SER A 1 97 ? -22.979 3.556 9.828 1.00 80.06 97 SER A N 1
ATOM 778 C CA . SER A 1 97 ? -23.961 3.075 10.811 1.00 80.06 97 SER A CA 1
ATOM 779 C C . SER A 1 97 ? -23.885 3.856 12.124 1.00 80.06 97 SER A C 1
ATOM 781 O O . SER A 1 97 ? -24.921 4.158 12.721 1.00 80.06 97 SER A O 1
ATOM 783 N N . GLU A 1 98 ? -22.676 4.212 12.565 1.00 74.38 98 GLU A N 1
ATOM 784 C CA . GLU A 1 98 ? -22.470 5.051 13.746 1.00 74.38 98 GLU A CA 1
ATOM 785 C C . GLU A 1 98 ? -23.013 6.469 13.538 1.00 74.38 98 GLU A C 1
ATOM 787 O O . GLU A 1 98 ? -23.669 6.998 14.438 1.00 74.38 98 GLU A O 1
ATOM 792 N N . GLU A 1 99 ? -22.821 7.062 12.357 1.00 71.50 99 GLU A N 1
ATOM 793 C CA . GLU A 1 99 ? -23.377 8.380 12.018 1.00 71.50 99 GLU A CA 1
ATOM 794 C C . GLU A 1 99 ? -24.910 8.391 12.093 1.00 71.50 99 GLU A C 1
ATOM 796 O O . GLU A 1 99 ? -25.489 9.254 12.751 1.00 71.50 99 GLU A O 1
ATOM 801 N N . LYS A 1 100 ? -25.579 7.376 11.529 1.00 65.69 100 LYS A N 1
ATOM 802 C CA . LYS A 1 100 ? -27.049 7.251 11.597 1.00 65.69 100 LYS A CA 1
ATOM 803 C C . LYS A 1 100 ? -27.586 7.030 13.010 1.00 65.69 100 LYS A C 1
ATOM 805 O O . LYS A 1 100 ? -28.725 7.383 13.287 1.00 65.69 100 LYS A O 1
ATOM 810 N N . SER A 1 101 ? -26.796 6.432 13.900 1.00 66.62 101 SER A N 1
ATOM 811 C CA . SER A 1 101 ? -27.189 6.220 15.300 1.00 66.62 101 SER A CA 1
ATOM 812 C C . SER A 1 101 ? -27.051 7.474 16.174 1.00 66.62 101 SER A C 1
ATOM 814 O O . SER A 1 101 ? -27.692 7.558 17.221 1.00 66.62 101 SER A O 1
ATOM 816 N N . LYS A 1 102 ? -26.229 8.445 15.750 1.00 59.75 102 LYS A N 1
ATOM 817 C CA . LYS A 1 102 ? -25.98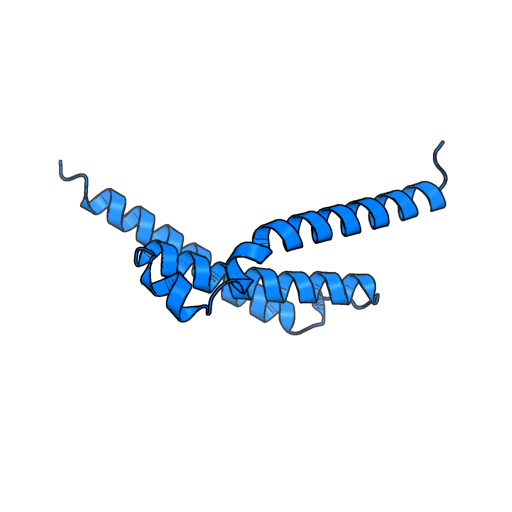6 9.710 16.465 1.00 59.75 102 LYS A CA 1
ATOM 818 C C . LYS A 1 102 ? -26.968 10.821 16.081 1.00 59.75 102 LYS A C 1
ATOM 820 O O . LYS A 1 102 ? -26.968 11.853 16.746 1.00 59.75 102 LYS A O 1
ATOM 825 N N . ASP A 1 103 ? -27.811 10.592 15.075 1.00 49.81 103 ASP A N 1
ATOM 826 C CA . ASP A 1 103 ? -28.832 11.530 14.597 1.00 49.81 103 ASP A CA 1
ATOM 827 C C . ASP A 1 103 ? -30.253 10.968 14.838 1.00 49.81 103 ASP A C 1
ATOM 829 O O . ASP A 1 103 ? -30.896 10.454 13.916 1.00 49.81 103 ASP A O 1
ATOM 833 N N . PRO A 1 104 ? -30.757 10.959 16.090 1.00 52.94 104 PRO A N 1
ATOM 834 C CA . PRO A 1 104 ? -32.155 10.660 16.345 1.00 52.94 104 PRO A CA 1
ATOM 835 C C . PRO A 1 104 ? -32.987 11.909 16.021 1.00 52.94 104 PRO A C 1
ATOM 837 O O . PRO A 1 104 ? -32.844 12.941 16.677 1.00 52.94 104 PRO A O 1
ATOM 840 N N . SER A 1 105 ? -33.853 11.807 15.007 1.00 54.12 105 SER A N 1
ATOM 841 C CA . SER A 1 105 ? -34.990 12.730 14.845 1.00 54.12 105 SER A CA 1
ATOM 842 C C . SER A 1 105 ? -35.864 12.782 16.097 1.00 54.12 105 SER A C 1
ATOM 844 O O . SER A 1 105 ? -36.028 11.721 16.744 1.00 54.12 105 SER A O 1
#

Sequence (105 aa):
MASDEDRLRAKVANLNASLDELEIQLEPLFTKSLPETLVALETIQQAKLQVVLPYVLYDLVFVYLKTRGIDPRTHPVIGELDRVRQYFDKIKSAEDSEEKSKDPS

Foldseek 3Di:
DDDPVNVVVVVVVVVVVVVVVVCVVCVVPVVDDLVVVLVVDDPLVSLVVVLVVQLVVLVVVCVVCVVVVHHCVPPCSVVVNVVSVVSVVVSVVVVVVVVVVVDDD

InterPro domains:
  IPR007146 Sas10/Utp3/C1D [PF04000] (13-90)
  IPR011082 Exosome-associated factor Rrp47/DNA strand repair C1D [PTHR15341] (7-101)

Radius of gyration: 18.7 Å; chains: 1; bounding box: 50×30×52 Å

Secondary structure (DSSP, 8-state):
---HHHHHHHHHHHHHHHHHHHHHHHHHHHSS-HHHHHHTS-HHHHHHHHHHHHHHHHHHHHHHHHHTT--GGGSTHHHHHHHHHHHHHHHHHHHHHHHHHH---